Protein AF-A0A8H7GBX7-F1 (afdb_monomer_lite)

Structure (mmCIF, N/CA/C/O backbone):
data_AF-A0A8H7GBX7-F1
#
_entry.id   AF-A0A8H7GBX7-F1
#
loop_
_atom_site.group_PDB
_atom_site.id
_atom_site.type_symbol
_atom_site.label_atom_id
_atom_site.label_alt_id
_atom_site.label_comp_id
_atom_site.label_asym_id
_atom_site.label_entity_id
_atom_site.label_seq_id
_atom_site.pdbx_PDB_ins_code
_atom_site.Cartn_x
_atom_site.Cartn_y
_atom_site.Cartn_z
_atom_site.occupancy
_atom_site.B_iso_or_equiv
_atom_site.auth_seq_id
_atom_site.auth_comp_id
_atom_site.auth_asym_id
_atom_site.auth_atom_id
_atom_site.pdbx_PDB_model_num
ATOM 1 N N . MET A 1 1 ? -16.001 10.246 27.711 1.00 50.12 1 MET A N 1
ATOM 2 C CA . MET A 1 1 ? -15.281 9.278 26.861 1.00 50.12 1 MET A CA 1
ATOM 3 C C . MET A 1 1 ? -14.283 10.060 26.032 1.00 50.12 1 MET A C 1
ATOM 5 O O . MET A 1 1 ? -14.670 11.102 25.517 1.00 50.12 1 MET A O 1
ATOM 9 N N . ALA A 1 2 ? -13.021 9.630 25.990 1.00 62.44 2 ALA A N 1
ATOM 10 C CA . ALA A 1 2 ? -12.032 10.214 25.085 1.00 62.44 2 ALA A CA 1
ATOM 11 C C . ALA A 1 2 ? -12.416 9.890 23.631 1.00 62.44 2 ALA A C 1
ATOM 13 O O . ALA A 1 2 ? -13.104 8.895 23.396 1.00 62.44 2 ALA A O 1
ATOM 14 N N . ALA A 1 3 ? -12.028 10.743 22.683 1.00 67.75 3 ALA A N 1
ATOM 15 C CA . ALA A 1 3 ? -12.177 10.423 21.267 1.00 67.75 3 ALA A CA 1
ATOM 16 C C . ALA A 1 3 ? -11.376 9.145 20.948 1.00 67.75 3 ALA A C 1
ATOM 18 O O . ALA A 1 3 ? -10.303 8.969 21.535 1.00 67.75 3 ALA A O 1
ATOM 19 N N . PRO A 1 4 ? -11.890 8.254 20.081 1.00 75.38 4 PRO A N 1
ATOM 20 C CA . PRO A 1 4 ? -11.167 7.050 19.696 1.00 75.38 4 PRO A CA 1
ATOM 21 C C . PRO A 1 4 ? -9.859 7.432 19.006 1.00 75.38 4 PRO A C 1
ATOM 23 O O . PRO A 1 4 ? -9.809 8.401 18.244 1.00 75.38 4 PRO A O 1
ATOM 26 N N . ASP A 1 5 ? -8.803 6.669 19.272 1.00 88.38 5 ASP A N 1
ATOM 27 C CA . ASP A 1 5 ? -7.564 6.818 18.527 1.00 88.38 5 ASP A CA 1
ATOM 28 C C . ASP A 1 5 ? -7.732 6.183 17.142 1.00 88.38 5 ASP A C 1
ATOM 30 O O . ASP A 1 5 ? -7.624 4.967 16.982 1.00 88.38 5 ASP A O 1
ATOM 34 N N . VAL A 1 6 ? -7.999 7.026 16.142 1.00 91.75 6 VAL A N 1
ATOM 35 C CA . VAL A 1 6 ? -8.331 6.584 14.786 1.00 91.75 6 VAL A CA 1
ATOM 36 C C . VAL A 1 6 ? -7.270 5.653 14.215 1.00 91.75 6 VAL A C 1
ATOM 38 O O . VAL A 1 6 ? -7.631 4.599 13.718 1.00 91.75 6 VAL A O 1
ATOM 41 N N . ILE A 1 7 ? -5.980 5.993 14.297 1.00 93.75 7 ILE A N 1
ATOM 42 C CA . ILE A 1 7 ? -4.918 5.190 13.666 1.00 93.75 7 ILE A CA 1
ATOM 43 C C . ILE A 1 7 ? -4.790 3.810 14.314 1.00 93.75 7 ILE A C 1
ATOM 45 O O . ILE A 1 7 ? -4.653 2.821 13.599 1.00 93.75 7 ILE A O 1
ATOM 49 N N . SER A 1 8 ? -4.936 3.727 15.637 1.00 92.94 8 SER A N 1
ATOM 50 C CA . SER A 1 8 ? -4.912 2.452 16.363 1.00 92.94 8 SER A CA 1
ATOM 51 C C . SER A 1 8 ? -6.035 1.501 15.915 1.00 92.94 8 SER A C 1
ATOM 53 O O . SER A 1 8 ? -5.820 0.289 15.834 1.00 92.94 8 SER A O 1
ATOM 55 N N . CYS A 1 9 ? -7.196 2.043 15.518 1.00 94.25 9 CYS A N 1
ATOM 56 C CA . CYS A 1 9 ? -8.313 1.263 14.963 1.00 94.25 9 CYS A CA 1
ATOM 57 C C . CYS A 1 9 ? -7.995 0.639 13.587 1.00 94.25 9 CYS A C 1
ATOM 59 O O . CYS A 1 9 ? -8.718 -0.244 13.139 1.00 94.25 9 CYS A O 1
ATOM 61 N N . PHE A 1 10 ? -6.941 1.097 12.897 1.00 94.62 10 PHE A N 1
ATOM 62 C CA . PHE A 1 10 ? -6.511 0.590 11.586 1.00 94.62 10 PHE A CA 1
ATOM 63 C C . PHE A 1 10 ? -5.282 -0.327 11.656 1.00 94.62 10 PHE A C 1
ATOM 65 O O . PHE A 1 10 ? -4.689 -0.632 10.624 1.00 94.62 10 PHE A O 1
ATOM 72 N N . SER A 1 11 ? -4.921 -0.821 12.842 1.00 93.94 11 SER A N 1
ATOM 73 C CA . SER A 1 11 ? -3.803 -1.760 13.034 1.00 93.94 11 SER A CA 1
ATOM 74 C C . SER A 1 11 ? -3.903 -3.039 12.190 1.00 93.94 11 SER A C 1
ATOM 76 O O . SER A 1 11 ? -2.876 -3.592 11.813 1.00 93.94 11 SER A O 1
ATOM 78 N N . ALA A 1 12 ? -5.110 -3.463 11.794 1.00 94.94 12 ALA A N 1
ATOM 79 C CA . ALA A 1 12 ? -5.320 -4.577 10.860 1.00 94.94 12 ALA A CA 1
ATOM 80 C C . ALA A 1 12 ? -4.695 -4.355 9.466 1.00 94.94 12 ALA A C 1
ATOM 82 O O . ALA A 1 12 ? -4.536 -5.305 8.703 1.00 94.94 12 ALA A O 1
ATOM 83 N N . LEU A 1 13 ? -4.353 -3.110 9.117 1.00 95.88 13 LEU A N 1
ATOM 84 C CA . LEU A 1 13 ? -3.667 -2.767 7.871 1.00 95.88 13 LEU A CA 1
ATOM 85 C C . LEU A 1 13 ? -2.146 -2.830 7.986 1.00 95.88 13 LEU A C 1
ATOM 87 O O . LEU A 1 13 ? -1.463 -2.630 6.979 1.00 95.88 13 LEU A O 1
ATOM 91 N N . ASP A 1 14 ? -1.607 -3.058 9.179 1.00 94.25 14 ASP A N 1
ATOM 92 C CA . ASP A 1 14 ? -0.169 -3.130 9.370 1.00 94.25 14 ASP A CA 1
ATOM 93 C C . ASP A 1 14 ? 0.406 -4.452 8.848 1.00 94.25 14 ASP A C 1
ATOM 95 O O . ASP A 1 14 ? -0.250 -5.492 8.856 1.00 94.25 14 ASP A O 1
ATOM 99 N N . GLU A 1 15 ? 1.633 -4.381 8.338 1.00 90.62 15 GLU A N 1
ATOM 100 C CA . GLU A 1 15 ? 2.409 -5.520 7.827 1.00 90.62 15 GLU A CA 1
ATOM 101 C C . GLU A 1 15 ? 1.725 -6.394 6.747 1.00 90.62 15 GLU A C 1
ATOM 103 O O . GLU A 1 15 ? 2.168 -7.515 6.480 1.00 90.62 15 GLU A O 1
ATOM 108 N N . LEU A 1 16 ? 0.686 -5.901 6.054 1.00 94.00 16 LEU A N 1
ATOM 109 C CA . LEU A 1 16 ? 0.063 -6.657 4.959 1.00 94.00 16 LEU A CA 1
ATOM 110 C C . LEU A 1 16 ? 0.927 -6.627 3.695 1.00 94.00 16 LEU A C 1
ATOM 112 O O . LEU A 1 16 ? 1.411 -5.578 3.260 1.00 94.00 16 LEU A O 1
ATOM 116 N N . ILE A 1 17 ? 1.054 -7.787 3.052 1.00 93.88 17 ILE A N 1
ATOM 117 C CA . ILE A 1 17 ? 1.786 -7.962 1.797 1.00 93.88 17 ILE A CA 1
ATOM 118 C C . ILE A 1 17 ? 0.882 -8.669 0.793 1.00 93.88 17 ILE A C 1
ATOM 120 O O . ILE A 1 17 ? 0.297 -9.702 1.108 1.00 93.88 17 ILE A O 1
ATOM 124 N N . GLN A 1 18 ? 0.809 -8.148 -0.432 1.00 94.88 18 GLN A N 1
ATOM 125 C CA . GLN A 1 18 ? 0.028 -8.753 -1.512 1.00 94.88 18 GLN A CA 1
ATOM 126 C C . GLN A 1 18 ? 0.738 -8.612 -2.860 1.00 94.88 18 GLN A C 1
ATOM 128 O O . GLN A 1 18 ? 1.389 -7.604 -3.135 1.00 94.88 18 GLN A O 1
ATOM 133 N N . ILE A 1 19 ? 0.575 -9.607 -3.734 1.00 95.19 19 ILE A N 1
ATOM 134 C CA . ILE A 1 19 ? 0.971 -9.507 -5.143 1.00 95.19 19 ILE A CA 1
ATOM 135 C C . ILE A 1 19 ? -0.261 -9.142 -5.975 1.00 95.19 19 ILE A C 1
ATOM 137 O O . ILE A 1 19 ? -1.286 -9.820 -5.903 1.00 95.19 19 ILE A O 1
ATOM 141 N N . ILE A 1 20 ? -0.147 -8.085 -6.774 1.00 94.94 20 ILE A N 1
ATOM 142 C CA . ILE A 1 20 ? -1.176 -7.614 -7.703 1.00 94.94 20 ILE A CA 1
ATOM 143 C C . ILE A 1 20 ? -0.712 -7.917 -9.129 1.00 94.94 20 ILE A C 1
ATOM 145 O O . ILE A 1 20 ? 0.423 -7.607 -9.503 1.00 94.94 20 ILE A O 1
ATOM 149 N N . TYR A 1 21 ? -1.591 -8.525 -9.921 1.00 92.44 21 TYR A N 1
ATOM 150 C CA . TYR A 1 21 ? -1.339 -8.854 -11.321 1.00 92.44 21 TYR A CA 1
ATOM 151 C C . TYR A 1 21 ? -2.146 -7.923 -12.222 1.00 92.44 21 TYR A C 1
ATOM 153 O O . TYR A 1 21 ? -3.370 -7.926 -12.159 1.00 92.44 21 TYR A O 1
ATOM 161 N N . GLU A 1 22 ? -1.466 -7.186 -13.097 1.00 88.81 22 GLU A N 1
ATOM 162 C CA . GLU A 1 22 ? -2.097 -6.348 -14.123 1.00 88.81 22 GLU A CA 1
ATOM 163 C C . GLU A 1 22 ? -1.566 -6.766 -15.496 1.00 88.81 22 GLU A C 1
ATOM 165 O O . GLU A 1 22 ? -0.500 -6.342 -15.954 1.00 88.81 22 GLU A O 1
ATOM 170 N N . GLY A 1 23 ? -2.287 -7.683 -16.142 1.00 86.88 23 GLY A N 1
ATOM 171 C CA . GLY A 1 23 ? -1.826 -8.324 -17.371 1.00 86.88 23 GLY A CA 1
ATOM 172 C C . GLY A 1 23 ? -0.540 -9.124 -17.143 1.00 86.88 23 GLY A C 1
ATOM 173 O O . GLY A 1 23 ? -0.551 -10.153 -16.470 1.00 86.88 23 GLY A O 1
ATOM 174 N N . VAL A 1 24 ? 0.566 -8.670 -17.739 1.00 88.06 24 VAL A N 1
ATOM 175 C CA . VAL A 1 24 ? 1.896 -9.289 -17.575 1.00 88.06 24 VAL A CA 1
ATOM 176 C C . VAL A 1 24 ? 2.700 -8.675 -16.431 1.00 88.06 24 VAL A C 1
ATOM 178 O O . VAL A 1 24 ? 3.692 -9.265 -15.996 1.00 88.06 24 VAL A O 1
ATOM 181 N N . GLU A 1 25 ? 2.270 -7.513 -15.939 1.00 92.00 25 GLU A N 1
ATOM 182 C CA . GLU A 1 25 ? 2.961 -6.778 -14.892 1.00 92.00 25 GLU A CA 1
ATOM 183 C C . GLU A 1 25 ? 2.610 -7.337 -13.517 1.00 92.00 25 GLU A C 1
ATOM 185 O O . GLU A 1 25 ? 1.486 -7.776 -13.249 1.00 92.00 25 GLU A O 1
ATOM 190 N N . ARG A 1 26 ? 3.607 -7.327 -12.632 1.00 95.12 26 ARG A N 1
ATOM 191 C CA . ARG A 1 26 ? 3.483 -7.817 -11.258 1.00 95.12 26 ARG A CA 1
ATOM 192 C C . ARG A 1 26 ? 3.899 -6.719 -10.305 1.00 95.12 26 ARG A C 1
ATOM 194 O O . ARG A 1 26 ? 5.050 -6.278 -10.328 1.00 95.12 26 ARG A O 1
ATOM 201 N N . PHE A 1 27 ? 2.978 -6.333 -9.442 1.00 95.94 27 PHE A N 1
ATOM 202 C CA . PHE A 1 27 ? 3.212 -5.349 -8.404 1.00 95.94 27 PHE A CA 1
ATOM 203 C C . PHE A 1 27 ? 3.221 -6.030 -7.040 1.00 95.94 27 PHE A C 1
ATOM 205 O O . PHE A 1 27 ? 2.433 -6.938 -6.786 1.00 95.94 27 PHE A O 1
ATOM 212 N N . VAL A 1 28 ? 4.114 -5.596 -6.159 1.00 96.12 28 VAL A N 1
ATOM 213 C CA . VAL A 1 28 ? 4.136 -6.007 -4.753 1.00 96.12 28 VAL A CA 1
ATOM 214 C C . VAL A 1 28 ? 3.623 -4.841 -3.929 1.00 96.12 28 VAL A C 1
ATOM 216 O O . VAL A 1 28 ? 4.253 -3.786 -3.910 1.00 96.12 28 VAL A O 1
ATOM 219 N N . LEU A 1 29 ? 2.484 -5.025 -3.274 1.00 96.69 29 LEU A N 1
ATOM 220 C CA . LEU A 1 29 ? 1.917 -4.090 -2.317 1.00 96.69 29 LEU A CA 1
ATOM 221 C C . LEU A 1 29 ? 2.436 -4.424 -0.920 1.00 96.69 29 LEU A C 1
ATOM 223 O O . LEU A 1 29 ? 2.357 -5.573 -0.492 1.00 96.69 29 LEU A O 1
ATOM 227 N N . LEU A 1 30 ? 2.932 -3.405 -0.224 1.00 96.44 30 LEU A N 1
ATOM 228 C CA . LEU A 1 30 ? 3.282 -3.421 1.190 1.00 96.44 30 LEU A CA 1
ATOM 229 C C . LEU A 1 30 ? 2.437 -2.369 1.903 1.00 96.44 30 LEU A C 1
ATOM 231 O O . LEU A 1 30 ? 2.475 -1.190 1.546 1.00 96.44 30 LEU A O 1
ATOM 235 N N . SER A 1 31 ? 1.695 -2.797 2.908 1.00 96.50 31 SER A N 1
ATOM 236 C CA . SER A 1 31 ? 0.860 -1.959 3.757 1.00 96.50 31 SER A CA 1
ATOM 237 C C . SER A 1 31 ? 1.506 -1.827 5.130 1.00 96.50 31 SER A C 1
ATOM 239 O O . SER A 1 31 ? 2.047 -2.804 5.644 1.00 96.50 31 SER A O 1
ATOM 241 N N . ALA A 1 32 ? 1.471 -0.631 5.708 1.00 95.44 32 ALA A N 1
ATOM 242 C CA . ALA A 1 32 ? 1.974 -0.391 7.053 1.00 95.44 32 ALA A CA 1
ATOM 243 C C . ALA A 1 32 ? 1.238 0.764 7.736 1.00 95.44 32 ALA A C 1
ATOM 245 O O . ALA A 1 32 ? 0.769 1.698 7.072 1.00 95.44 32 ALA A O 1
ATOM 246 N N . ILE A 1 33 ? 1.203 0.739 9.063 1.00 95.31 33 ILE A N 1
ATOM 247 C CA . ILE A 1 33 ? 0.841 1.891 9.883 1.00 95.31 33 ILE A CA 1
ATOM 248 C C . ILE A 1 33 ? 2.118 2.649 10.257 1.00 95.31 33 ILE A C 1
ATOM 250 O O . ILE A 1 33 ? 3.060 2.105 10.823 1.00 95.31 33 ILE A O 1
ATOM 254 N N . ASP A 1 34 ? 2.168 3.931 9.902 1.00 92.75 34 ASP A N 1
ATOM 255 C CA . ASP A 1 34 ? 3.237 4.837 10.310 1.00 92.75 34 ASP A CA 1
ATOM 256 C C . ASP A 1 34 ? 2.760 5.632 11.529 1.00 92.75 34 ASP A C 1
ATOM 258 O O . ASP A 1 34 ? 2.084 6.658 11.396 1.00 92.75 34 ASP A O 1
ATOM 262 N N . ASP A 1 35 ? 3.107 5.145 12.722 1.00 87.06 35 ASP A N 1
ATOM 263 C CA . ASP A 1 35 ? 2.736 5.772 13.997 1.00 87.06 35 ASP A CA 1
ATOM 264 C C . ASP A 1 35 ? 3.255 7.209 14.116 1.00 87.06 35 ASP A C 1
ATOM 266 O O . ASP A 1 35 ? 2.568 8.086 14.647 1.00 87.06 35 ASP A O 1
ATOM 270 N N . ALA A 1 36 ? 4.456 7.477 13.592 1.00 89.56 36 ALA A N 1
ATOM 271 C CA . ALA A 1 36 ? 5.076 8.796 13.659 1.00 89.56 36 ALA A CA 1
ATOM 272 C C . ALA A 1 36 ? 4.365 9.795 12.738 1.00 89.56 36 ALA A C 1
ATOM 274 O O . ALA A 1 36 ? 4.145 10.947 13.118 1.00 89.56 36 ALA A O 1
ATOM 275 N N . ALA A 1 37 ? 3.989 9.356 11.534 1.00 88.69 37 ALA A N 1
ATOM 276 C CA . ALA A 1 37 ? 3.233 10.165 10.585 1.00 88.69 37 ALA A CA 1
ATOM 277 C C . ALA A 1 37 ? 1.716 10.150 10.837 1.00 88.69 37 ALA A C 1
ATOM 279 O O . ALA A 1 37 ? 1.000 10.894 10.162 1.00 88.69 37 ALA A O 1
ATOM 280 N N . ARG A 1 38 ? 1.226 9.330 11.782 1.00 93.12 38 ARG A N 1
ATOM 281 C CA . ARG A 1 38 ? -0.205 9.132 12.073 1.00 93.12 38 ARG A CA 1
ATOM 282 C C . ARG A 1 38 ? -0.995 8.820 10.800 1.00 93.12 38 ARG A C 1
ATOM 284 O O . ARG A 1 38 ? -1.997 9.472 10.491 1.00 93.12 38 ARG A O 1
ATOM 291 N N . ALA A 1 39 ? -0.499 7.858 10.028 1.00 95.94 39 ALA A N 1
ATOM 292 C CA . ALA A 1 39 ? -1.045 7.547 8.716 1.00 95.94 39 ALA A CA 1
ATOM 293 C C . ALA A 1 39 ? -0.963 6.057 8.393 1.00 95.94 39 ALA A C 1
ATOM 295 O O . ALA A 1 39 ? 0.005 5.382 8.733 1.00 95.94 39 ALA A O 1
ATOM 296 N N . TRP A 1 40 ? -1.945 5.581 7.638 1.00 97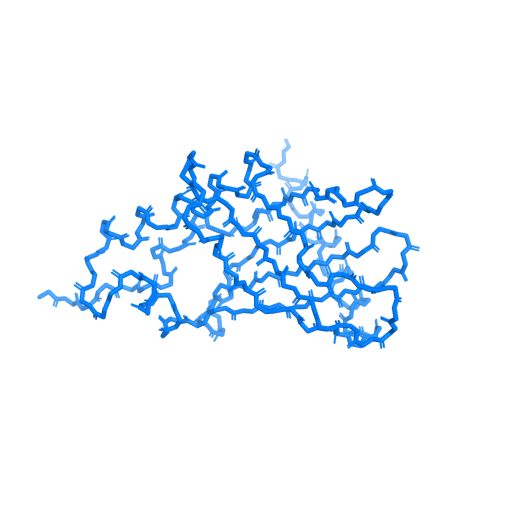.19 40 TRP A N 1
ATOM 297 C CA . TRP A 1 40 ? -1.810 4.339 6.892 1.00 97.19 40 TRP A CA 1
ATOM 298 C C . TRP A 1 40 ? -1.019 4.616 5.613 1.00 97.19 40 TRP A C 1
ATOM 300 O O . TRP A 1 40 ? -1.353 5.531 4.856 1.00 97.19 40 TRP A O 1
ATOM 310 N N . VAL A 1 41 ? 0.046 3.856 5.378 1.00 97.19 41 VAL A N 1
ATOM 311 C CA . VAL A 1 41 ? 0.967 4.041 4.256 1.00 97.19 41 VAL A CA 1
ATOM 312 C C . VAL A 1 41 ? 1.015 2.768 3.428 1.00 97.19 41 VAL A C 1
ATOM 314 O O . VAL A 1 41 ? 1.203 1.672 3.946 1.00 97.19 41 VAL A O 1
ATOM 317 N N . VAL A 1 42 ? 0.923 2.932 2.112 1.00 97.25 42 VAL A N 1
ATOM 318 C CA . VAL A 1 42 ? 1.107 1.847 1.154 1.00 97.25 42 VAL A CA 1
ATOM 319 C C . VAL A 1 42 ? 2.310 2.144 0.276 1.00 97.25 42 VAL A C 1
ATOM 321 O O . VAL A 1 42 ? 2.440 3.238 -0.280 1.00 97.25 42 VAL A O 1
ATOM 324 N N . HIS A 1 43 ? 3.172 1.148 0.126 1.00 96.88 43 HIS A N 1
ATOM 325 C CA . HIS A 1 43 ? 4.211 1.118 -0.888 1.00 96.88 43 HIS A CA 1
ATOM 326 C C . HIS A 1 43 ? 3.868 0.059 -1.928 1.00 96.88 43 HIS A C 1
ATOM 328 O O . HIS A 1 43 ? 3.461 -1.047 -1.590 1.00 96.88 43 HIS A O 1
ATOM 334 N N . VAL A 1 44 ? 4.045 0.391 -3.199 1.00 96.56 44 VAL A N 1
ATOM 335 C CA . VAL A 1 44 ? 3.858 -0.547 -4.304 1.00 96.56 44 VAL A CA 1
ATO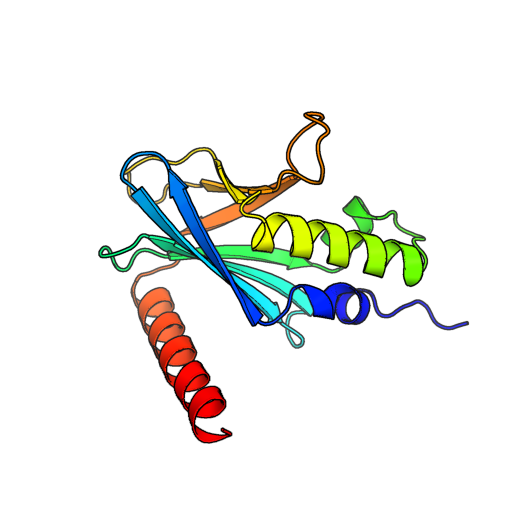M 336 C C . VAL A 1 44 ? 5.151 -0.605 -5.094 1.00 96.56 44 VAL A C 1
ATOM 338 O O . VAL A 1 44 ? 5.664 0.435 -5.494 1.00 96.56 44 VAL A O 1
ATOM 341 N N . ALA A 1 45 ? 5.687 -1.796 -5.324 1.00 95.62 45 ALA A N 1
ATOM 342 C CA . ALA A 1 45 ? 6.892 -2.009 -6.116 1.00 95.62 45 ALA A CA 1
ATOM 343 C C . ALA A 1 45 ? 6.549 -2.722 -7.422 1.00 95.62 45 ALA A C 1
ATOM 345 O O . ALA A 1 45 ? 5.836 -3.724 -7.401 1.00 95.62 45 ALA A O 1
ATOM 346 N N . LEU A 1 46 ? 7.096 -2.264 -8.548 1.00 94.75 46 LEU A N 1
ATOM 347 C CA . LEU A 1 46 ? 6.996 -2.992 -9.812 1.00 94.75 46 LEU A CA 1
ATOM 348 C C . LEU A 1 46 ? 8.130 -4.017 -9.907 1.00 94.75 46 LEU A C 1
ATOM 350 O O . LEU A 1 46 ? 9.318 -3.668 -9.893 1.00 94.75 46 LEU A O 1
ATOM 354 N N . HIS A 1 47 ? 7.760 -5.290 -10.024 1.00 92.69 47 HIS A N 1
ATOM 355 C CA . HIS A 1 47 ? 8.690 -6.412 -10.006 1.00 92.69 47 HIS A CA 1
ATOM 356 C C . HIS A 1 47 ? 9.792 -6.276 -11.070 1.00 92.69 47 HIS A C 1
ATOM 358 O O . HIS A 1 47 ? 9.525 -6.069 -12.250 1.00 92.69 47 HIS A O 1
ATOM 364 N N . GLY A 1 48 ? 11.052 -6.435 -10.652 1.00 87.62 48 GLY A N 1
ATOM 365 C CA . GLY A 1 48 ? 12.215 -6.467 -11.548 1.00 87.62 48 GLY A CA 1
ATOM 366 C C . GLY A 1 48 ? 12.703 -5.111 -12.069 1.00 87.62 48 GLY A C 1
ATOM 367 O O . GLY A 1 48 ? 13.711 -5.077 -12.767 1.00 87.62 48 GLY A O 1
ATOM 368 N N . THR A 1 49 ? 12.044 -3.999 -11.724 1.00 89.88 49 THR A N 1
ATOM 369 C CA . THR A 1 49 ? 12.404 -2.664 -12.251 1.00 89.88 49 THR A CA 1
ATOM 370 C C . THR A 1 49 ? 13.090 -1.753 -11.238 1.00 89.88 49 THR A C 1
ATOM 372 O O . THR A 1 49 ? 13.751 -0.793 -11.622 1.00 89.88 49 THR A O 1
ATOM 375 N N . GLY A 1 50 ? 12.912 -2.018 -9.940 1.00 90.56 50 GLY A N 1
ATOM 376 C CA . GLY A 1 50 ? 13.350 -1.110 -8.878 1.00 90.56 50 GLY A CA 1
ATOM 377 C C . GLY A 1 50 ? 12.503 0.162 -8.754 1.00 90.56 50 GLY A C 1
ATOM 378 O O . GLY A 1 50 ? 12.862 1.038 -7.970 1.00 90.56 50 GLY A O 1
ATOM 379 N N . ARG A 1 51 ? 11.385 0.272 -9.489 1.00 92.50 51 ARG A N 1
ATOM 380 C CA . ARG A 1 51 ? 10.427 1.381 -9.375 1.00 92.50 51 ARG A CA 1
ATOM 381 C C . ARG A 1 51 ? 9.449 1.128 -8.240 1.00 92.50 51 ARG A C 1
ATOM 383 O O . ARG A 1 51 ? 8.954 0.011 -8.071 1.00 92.50 51 ARG A O 1
ATOM 390 N N . TRP A 1 52 ? 9.185 2.182 -7.480 1.00 95.31 52 TRP A N 1
ATOM 391 C CA . TRP A 1 52 ? 8.319 2.151 -6.313 1.00 95.31 52 TRP A CA 1
ATOM 392 C C . TRP A 1 52 ? 7.396 3.357 -6.315 1.00 95.31 52 TRP A C 1
ATOM 394 O O . TRP A 1 52 ? 7.787 4.456 -6.707 1.00 95.31 52 TRP A O 1
ATOM 404 N N . TRP A 1 53 ? 6.198 3.159 -5.790 1.00 96.38 53 TRP A N 1
ATOM 405 C CA . TRP A 1 53 ? 5.251 4.215 -5.502 1.00 96.38 53 TRP A CA 1
ATOM 406 C C . TRP A 1 53 ? 4.879 4.189 -4.033 1.00 96.38 53 TRP A C 1
ATOM 408 O O . TRP A 1 53 ? 4.857 3.132 -3.403 1.00 96.38 53 TRP A O 1
ATOM 418 N N . ARG A 1 54 ? 4.561 5.365 -3.501 1.00 96.19 54 ARG A N 1
ATOM 419 C CA . ARG A 1 54 ? 4.072 5.543 -2.140 1.00 96.19 54 ARG A CA 1
ATOM 420 C C . ARG A 1 54 ? 2.762 6.311 -2.169 1.00 96.19 54 ARG A C 1
ATOM 422 O O . ARG A 1 54 ? 2.648 7.324 -2.858 1.00 96.19 54 ARG A O 1
ATOM 429 N N . GLY A 1 55 ? 1.806 5.863 -1.376 1.00 96.69 55 GLY A N 1
ATOM 430 C CA . GLY A 1 55 ? 0.616 6.630 -1.038 1.00 96.69 55 GLY A CA 1
ATOM 431 C C . GLY A 1 55 ? 0.319 6.497 0.443 1.00 96.69 55 GLY A C 1
ATOM 432 O O . GLY A 1 55 ? 0.846 5.614 1.119 1.00 96.69 55 GLY A O 1
ATOM 433 N N . ALA A 1 56 ? -0.472 7.422 0.964 1.00 96.88 56 ALA A N 1
ATOM 434 C CA . ALA A 1 56 ? -0.804 7.440 2.374 1.00 96.88 56 ALA A CA 1
ATOM 435 C C . ALA A 1 56 ? -2.158 8.097 2.597 1.00 96.88 56 ALA A C 1
ATOM 437 O O . ALA A 1 56 ? -2.528 9.026 1.875 1.00 96.88 56 ALA A O 1
ATOM 438 N N . TRP A 1 57 ? -2.841 7.639 3.635 1.00 96.88 57 TRP A N 1
ATOM 439 C CA . TRP A 1 57 ? -4.021 8.272 4.191 1.00 96.88 57 TRP A CA 1
ATOM 440 C C . TRP A 1 57 ? -3.771 8.647 5.637 1.00 96.88 57 TRP A C 1
ATOM 442 O O . TRP A 1 57 ? -3.441 7.814 6.478 1.00 96.88 57 TRP A O 1
ATOM 452 N N . SER A 1 58 ? -3.935 9.935 5.900 1.00 95.62 58 SER A N 1
ATOM 453 C CA . SER A 1 58 ? -3.937 10.490 7.242 1.00 95.62 58 SER A CA 1
ATOM 454 C C . SER A 1 58 ? -5.210 10.102 7.991 1.00 95.62 58 SER A C 1
ATOM 456 O O . SER A 1 58 ? -6.217 9.719 7.395 1.00 95.62 58 SER A O 1
ATOM 458 N N . GLU A 1 59 ? -5.209 10.316 9.301 1.00 93.88 59 GLU A N 1
ATOM 459 C CA . GLU A 1 59 ? -6.415 10.249 10.132 1.00 93.88 59 GLU A CA 1
ATOM 460 C C . GLU A 1 59 ? -7.608 11.019 9.531 1.00 93.88 59 GLU A C 1
ATOM 462 O O . GLU A 1 59 ? -8.732 10.522 9.512 1.00 93.88 59 GLU A O 1
ATOM 467 N N . HIS A 1 60 ? -7.367 12.199 8.951 1.00 93.50 60 HIS A N 1
ATOM 468 C CA . HIS A 1 60 ? -8.415 12.977 8.292 1.00 93.50 60 HIS A CA 1
ATOM 469 C C . HIS A 1 60 ? -8.978 12.283 7.039 1.00 93.50 60 HIS A C 1
ATOM 471 O O . HIS A 1 60 ? -10.171 12.383 6.757 1.00 93.50 60 HIS A O 1
ATOM 477 N N . ASP A 1 61 ? -8.152 11.573 6.271 1.00 93.75 61 ASP A N 1
ATOM 478 C CA . ASP A 1 61 ? -8.605 10.789 5.115 1.00 93.75 61 ASP A CA 1
ATOM 479 C C . ASP A 1 61 ? -9.455 9.590 5.551 1.00 93.75 61 ASP A C 1
ATOM 481 O O . ASP A 1 61 ? -10.521 9.345 4.984 1.00 93.75 61 ASP A O 1
ATOM 485 N N . LEU A 1 62 ? -9.028 8.899 6.609 1.00 92.25 62 LEU A N 1
ATOM 486 C CA . LEU A 1 62 ? -9.730 7.747 7.179 1.00 92.25 62 LEU A CA 1
ATOM 487 C C . LEU A 1 62 ? -11.081 8.150 7.787 1.00 92.25 62 LEU A C 1
ATOM 489 O O . LEU A 1 62 ? -12.096 7.495 7.550 1.00 92.25 62 LEU A O 1
ATOM 493 N N . LEU A 1 63 ? -11.139 9.287 8.485 1.00 92.75 63 LEU A N 1
ATOM 494 C CA . LEU A 1 63 ? -12.395 9.851 8.987 1.00 92.75 63 LEU A CA 1
ATOM 495 C C . LEU A 1 63 ? -13.317 10.335 7.864 1.00 92.75 63 LEU A C 1
ATOM 497 O O . LEU A 1 63 ? -14.535 10.282 8.011 1.00 92.75 63 LEU A O 1
ATOM 501 N N . ARG A 1 64 ? -12.781 10.779 6.720 1.00 91.19 64 ARG A N 1
ATOM 502 C CA . ARG A 1 64 ? -13.614 11.077 5.542 1.00 91.19 64 ARG A CA 1
ATOM 503 C C . ARG A 1 64 ? -14.263 9.823 4.957 1.00 91.19 64 ARG A C 1
ATOM 505 O O . ARG A 1 64 ? -15.341 9.938 4.378 1.00 91.19 64 ARG A O 1
ATOM 512 N N . LEU A 1 65 ? -13.634 8.659 5.117 1.00 87.00 65 LEU A N 1
ATOM 513 C CA . LEU A 1 65 ? -14.184 7.371 4.698 1.00 87.00 65 LEU A CA 1
ATOM 514 C C . LEU A 1 65 ? -15.244 6.849 5.680 1.00 87.00 65 LEU A C 1
ATOM 516 O O . LEU A 1 65 ? -16.339 6.477 5.264 1.00 87.00 65 LEU A O 1
ATOM 520 N N . ALA A 1 66 ? -14.930 6.841 6.978 1.00 88.19 66 ALA A N 1
ATOM 521 C CA . ALA A 1 66 ? -15.787 6.255 8.011 1.00 88.19 66 ALA A CA 1
ATOM 522 C C . ALA A 1 66 ? -16.873 7.208 8.548 1.00 88.19 66 ALA A C 1
ATOM 524 O O . ALA A 1 66 ? -17.885 6.760 9.088 1.00 88.19 66 ALA A O 1
ATOM 525 N N . GLY A 1 67 ? -16.673 8.516 8.385 1.00 88.75 67 GLY A N 1
ATOM 526 C CA . GLY A 1 67 ? -17.481 9.589 8.956 1.00 88.75 67 GLY A CA 1
ATOM 527 C C . GLY A 1 67 ? -16.768 10.293 10.126 1.00 88.75 67 GLY A C 1
ATOM 528 O O . GLY A 1 67 ? -16.098 9.641 10.926 1.00 88.75 67 GLY A O 1
ATOM 529 N N . PRO A 1 68 ? -16.943 11.621 10.296 1.00 86.75 68 PRO A N 1
ATOM 530 C CA . PRO A 1 68 ? -16.197 12.431 11.276 1.00 86.75 68 PRO A CA 1
ATOM 531 C C . PRO A 1 68 ? -16.497 12.097 12.747 1.00 86.75 68 PRO A C 1
ATOM 533 O O . PRO A 1 68 ? -15.809 12.574 13.647 1.00 86.75 68 PRO A O 1
ATOM 536 N N . HIS A 1 69 ? -17.541 11.308 13.002 1.00 87.56 69 HIS A N 1
ATOM 537 C CA . HIS A 1 69 ? -17.971 10.876 14.334 1.00 87.56 69 HIS A CA 1
ATOM 538 C C . HIS A 1 69 ? -18.128 9.353 14.409 1.00 87.56 69 HIS A C 1
ATOM 540 O O . HIS A 1 69 ? -18.943 8.851 15.183 1.00 87.56 69 HIS A O 1
ATOM 546 N N . ALA A 1 70 ? -17.399 8.621 13.561 1.00 89.69 70 ALA A N 1
ATOM 547 C CA . ALA A 1 70 ? -17.384 7.168 13.596 1.00 89.69 70 ALA A CA 1
ATOM 548 C C . ALA A 1 70 ? -16.941 6.669 14.981 1.00 89.69 70 ALA A C 1
ATOM 550 O O . ALA A 1 70 ? -16.009 7.204 15.584 1.00 89.69 70 ALA A O 1
ATOM 551 N N . SER A 1 71 ? -17.628 5.648 15.491 1.00 92.56 71 SER A N 1
ATOM 552 C CA . SER A 1 71 ? -17.176 4.923 16.676 1.00 92.56 71 SER A CA 1
ATOM 553 C C . SER A 1 71 ? -15.985 4.028 16.330 1.00 92.56 71 SER A C 1
ATOM 555 O O . SER A 1 71 ? -15.786 3.679 15.168 1.00 92.56 71 SER A O 1
ATOM 557 N N . GLU A 1 72 ? -15.237 3.604 17.347 1.00 93.19 72 GLU A N 1
ATOM 558 C CA . GLU A 1 72 ? -14.136 2.635 17.226 1.00 93.19 72 GLU A CA 1
ATOM 559 C C . GLU A 1 72 ? -14.554 1.386 16.435 1.00 93.19 72 GLU A C 1
ATOM 561 O O . GLU A 1 72 ? -13.947 1.082 15.418 1.00 93.19 72 GLU A O 1
ATOM 566 N N . GLN A 1 73 ? -15.701 0.783 16.768 1.00 93.19 73 GLN A N 1
ATOM 567 C CA . GLN A 1 73 ? -16.256 -0.366 16.034 1.00 93.19 73 GLN A CA 1
ATOM 568 C C . GLN A 1 73 ? -16.492 -0.098 14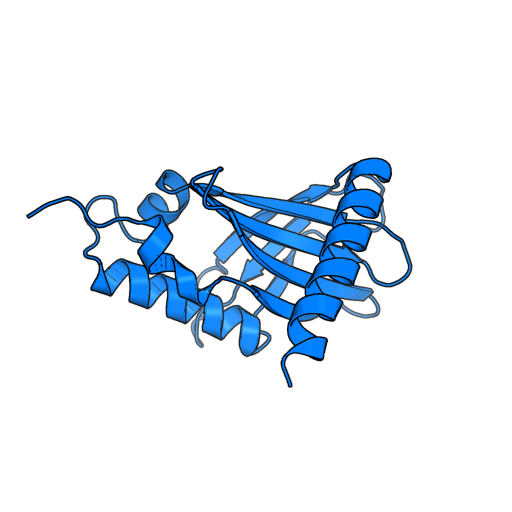.538 1.00 93.19 73 GLN A C 1
ATOM 570 O O . GLN A 1 73 ? -16.354 -0.994 13.709 1.00 93.19 73 GLN A O 1
ATOM 575 N N . VAL A 1 74 ? -16.896 1.125 14.174 1.00 93.12 74 VAL A N 1
ATOM 576 C CA . VAL A 1 74 ? -17.090 1.491 12.763 1.00 93.12 74 VAL A CA 1
ATOM 577 C C . VAL A 1 74 ? -15.739 1.650 12.068 1.00 93.12 74 VAL A C 1
ATOM 579 O O . VAL A 1 74 ? -15.612 1.235 10.919 1.00 93.12 74 VAL A O 1
ATOM 582 N N . LEU A 1 75 ? -14.746 2.230 12.746 1.00 94.38 75 LEU A N 1
ATOM 583 C CA . LEU A 1 75 ? -13.387 2.398 12.226 1.00 94.38 75 LEU A CA 1
ATOM 584 C C . LEU A 1 75 ? -12.700 1.043 12.019 1.00 94.38 75 LEU A C 1
ATOM 586 O O . LEU A 1 75 ? -12.228 0.778 10.916 1.00 94.38 75 LEU A O 1
ATOM 590 N N . GLU A 1 76 ? -12.738 0.165 13.020 1.00 95.06 76 GLU A N 1
ATOM 591 C CA . GLU A 1 76 ? -12.222 -1.208 12.942 1.00 95.06 76 GLU A CA 1
ATOM 592 C C . GLU A 1 76 ? -12.909 -1.991 11.818 1.00 95.06 76 GLU A C 1
ATOM 594 O O . GLU A 1 76 ? -12.249 -2.577 10.968 1.00 95.06 76 GLU A O 1
ATOM 599 N N . GLY A 1 77 ? -14.239 -1.898 11.701 1.00 93.88 77 GLY A N 1
ATOM 600 C CA . GLY A 1 77 ? -14.967 -2.551 10.610 1.00 93.88 77 GLY A CA 1
ATOM 601 C C . GLY A 1 77 ? -14.617 -2.022 9.210 1.00 93.88 77 GLY A C 1
ATOM 602 O O . GLY A 1 77 ? -14.834 -2.721 8.219 1.00 93.88 77 GLY A O 1
ATOM 603 N N . TRP A 1 78 ? -14.099 -0.794 9.086 1.00 93.69 78 TRP A N 1
ATOM 604 C CA . TRP A 1 78 ? -13.511 -0.300 7.836 1.00 93.69 78 TRP A CA 1
ATOM 605 C C . TRP A 1 78 ? -12.096 -0.831 7.625 1.00 93.69 78 TRP A C 1
ATOM 607 O O . TRP A 1 78 ? -11.773 -1.207 6.497 1.00 93.69 78 TRP A O 1
ATOM 617 N N . ALA A 1 79 ? -11.281 -0.883 8.679 1.00 94.94 79 ALA A N 1
ATOM 618 C CA . ALA A 1 79 ? -9.951 -1.477 8.635 1.00 94.94 79 ALA A CA 1
ATOM 619 C C . ALA A 1 79 ? -10.016 -2.937 8.171 1.00 94.94 79 ALA A C 1
ATOM 621 O O . ALA A 1 79 ? -9.343 -3.286 7.204 1.00 94.94 79 ALA A O 1
ATOM 622 N N . ASP A 1 80 ? -10.912 -3.736 8.753 1.00 95.19 80 ASP A N 1
ATOM 623 C CA . ASP A 1 80 ? -11.121 -5.141 8.396 1.00 95.19 80 ASP A CA 1
ATOM 624 C C . ASP A 1 80 ? -11.528 -5.301 6.929 1.00 95.19 80 ASP A C 1
ATOM 626 O O . ASP A 1 80 ? -10.958 -6.112 6.208 1.00 95.19 80 ASP A O 1
ATOM 630 N N . LYS A 1 81 ? -12.457 -4.476 6.427 1.00 93.38 81 LYS A N 1
ATOM 631 C CA . LYS A 1 81 ? -12.870 -4.528 5.011 1.00 93.38 81 LYS A CA 1
ATOM 632 C C . LYS A 1 81 ? -11.724 -4.221 4.054 1.00 93.38 81 LYS A C 1
ATOM 634 O O . LYS A 1 81 ? -11.644 -4.819 2.982 1.00 93.38 81 LYS A O 1
ATOM 639 N N . ILE A 1 82 ? -10.886 -3.246 4.400 1.00 94.75 82 ILE A N 1
ATOM 640 C CA . ILE A 1 82 ? -9.723 -2.867 3.592 1.00 94.75 82 ILE A CA 1
ATOM 641 C C . ILE A 1 82 ? -8.674 -3.986 3.648 1.00 94.75 82 ILE A C 1
ATOM 643 O O . ILE A 1 82 ? -8.153 -4.366 2.599 1.00 94.75 82 ILE A O 1
ATOM 647 N N . ALA A 1 83 ? -8.409 -4.540 4.834 1.00 95.44 83 ALA A N 1
ATOM 648 C CA . ALA A 1 83 ? -7.500 -5.665 5.028 1.00 95.44 83 ALA A CA 1
ATOM 649 C C . ALA A 1 83 ? -7.958 -6.888 4.221 1.00 95.44 83 ALA A C 1
ATOM 651 O O . ALA A 1 83 ? -7.188 -7.423 3.423 1.00 95.44 83 ALA A O 1
ATOM 652 N N . ASP A 1 84 ? -9.233 -7.262 4.340 1.00 94.12 84 ASP A N 1
ATOM 653 C CA . ASP A 1 84 ? -9.850 -8.352 3.587 1.00 94.12 84 ASP A CA 1
ATOM 654 C C . ASP A 1 84 ? -9.719 -8.132 2.080 1.00 94.12 84 ASP A C 1
ATOM 656 O O . ASP A 1 84 ? -9.330 -9.044 1.355 1.00 94.12 84 ASP A O 1
ATOM 660 N N . ALA A 1 85 ? -9.984 -6.918 1.589 1.00 92.75 85 ALA A N 1
ATOM 661 C CA . ALA A 1 85 ? -9.838 -6.609 0.171 1.00 92.75 85 ALA A CA 1
ATOM 662 C C . ALA A 1 85 ? -8.390 -6.760 -0.318 1.00 92.75 85 ALA A C 1
ATOM 664 O O . ALA A 1 85 ? -8.174 -7.217 -1.439 1.00 92.75 85 ALA A O 1
ATOM 665 N N . ILE A 1 86 ? -7.395 -6.415 0.500 1.00 94.44 86 ILE A N 1
ATOM 666 C CA . ILE A 1 86 ? -5.983 -6.637 0.165 1.00 94.44 86 ILE A CA 1
ATOM 667 C C . ILE A 1 86 ? -5.676 -8.140 0.138 1.00 94.44 86 ILE A C 1
ATOM 669 O O . ILE A 1 86 ? -5.193 -8.644 -0.876 1.00 94.44 86 ILE A O 1
ATOM 673 N N . VAL A 1 87 ? -6.000 -8.861 1.213 1.00 93.00 87 VAL A N 1
ATOM 674 C CA . VAL A 1 87 ? -5.640 -10.278 1.402 1.00 93.00 87 VAL A CA 1
ATOM 675 C C . VAL A 1 87 ? -6.366 -11.200 0.418 1.00 93.00 87 VAL A C 1
ATOM 677 O O . VAL A 1 87 ? -5.799 -12.182 -0.057 1.00 93.00 87 VAL A O 1
ATOM 680 N N . GLN A 1 88 ? -7.611 -10.885 0.061 1.00 91.31 88 GLN A N 1
ATOM 681 C CA . GLN A 1 88 ? -8.410 -11.678 -0.880 1.00 91.31 88 GLN A CA 1
ATOM 682 C C . GLN A 1 88 ? -8.093 -11.372 -2.354 1.00 91.31 88 GLN A C 1
ATOM 684 O O . GLN A 1 88 ? -8.744 -11.914 -3.246 1.00 91.31 88 GLN A O 1
ATOM 689 N N . GLY A 1 89 ? -7.109 -10.510 -2.636 1.00 87.88 89 GLY A N 1
ATOM 690 C CA . GLY A 1 89 ? -6.738 -10.142 -4.004 1.00 87.88 89 GLY A CA 1
ATOM 691 C C . GLY A 1 89 ? -7.716 -9.172 -4.677 1.00 87.88 89 GLY A C 1
ATOM 692 O O . GLY A 1 89 ? -7.726 -9.060 -5.898 1.00 87.88 89 GLY A O 1
ATOM 693 N N . GLY A 1 90 ? -8.522 -8.448 -3.897 1.00 89.31 90 GLY A N 1
ATOM 694 C CA . GLY A 1 90 ? -9.377 -7.349 -4.359 1.00 89.31 90 GLY A CA 1
ATOM 695 C C . GLY A 1 90 ? -8.623 -6.039 -4.626 1.00 89.31 90 GLY A C 1
ATOM 696 O O . GLY A 1 90 ? -9.261 -5.017 -4.902 1.00 89.31 90 GLY A O 1
ATOM 697 N N . ALA A 1 91 ? -7.290 -6.056 -4.527 1.00 92.38 91 ALA A N 1
ATOM 698 C CA . ALA A 1 91 ? -6.402 -4.945 -4.841 1.00 92.38 91 ALA A CA 1
ATOM 699 C C . ALA A 1 91 ? -5.960 -4.965 -6.315 1.00 92.38 91 ALA A C 1
ATOM 701 O O . ALA A 1 91 ? -5.489 -5.986 -6.810 1.00 92.38 91 ALA A O 1
ATOM 702 N N . GLY A 1 92 ? -6.065 -3.818 -6.989 1.00 93.38 92 GLY A N 1
ATOM 703 C CA . GLY A 1 92 ? -5.648 -3.597 -8.379 1.00 93.38 92 GLY A CA 1
ATOM 704 C C . GLY A 1 92 ? -4.886 -2.281 -8.551 1.00 93.38 92 GLY A C 1
ATOM 705 O O . GLY A 1 92 ? -4.961 -1.397 -7.689 1.00 93.38 92 GLY A O 1
ATOM 706 N N . ILE A 1 93 ? -4.165 -2.124 -9.663 1.00 94.31 93 ILE A N 1
ATOM 707 C CA . ILE A 1 93 ? -3.481 -0.868 -10.008 1.00 94.31 93 ILE A CA 1
ATOM 708 C C . ILE A 1 93 ? -4.239 -0.159 -11.130 1.00 94.31 93 ILE A C 1
ATOM 710 O O . ILE A 1 93 ? -4.266 -0.582 -12.280 1.00 94.31 93 ILE A O 1
ATOM 714 N N . GLY A 1 94 ? -4.830 0.981 -10.787 1.00 90.81 94 GLY A N 1
ATOM 715 C CA . GLY A 1 94 ? -5.484 1.879 -11.724 1.00 90.81 94 GLY A CA 1
ATOM 716 C C . GLY A 1 94 ? -4.519 2.857 -12.384 1.00 90.81 94 GLY A C 1
ATOM 717 O O . GLY A 1 94 ? -3.546 3.298 -11.771 1.00 90.81 94 GLY A O 1
ATOM 718 N N . ASP A 1 95 ? -4.862 3.252 -13.612 1.00 88.69 95 ASP A N 1
ATOM 719 C CA . ASP A 1 95 ? -4.164 4.284 -14.391 1.00 88.69 95 ASP A CA 1
ATOM 720 C C . ASP A 1 95 ? -2.676 3.964 -14.642 1.00 88.69 95 ASP A C 1
ATOM 722 O O . ASP A 1 95 ? -1.850 4.862 -14.813 1.00 88.69 95 ASP A O 1
ATOM 726 N N . TRP A 1 96 ? -2.324 2.672 -14.661 1.00 85.75 96 TRP A N 1
ATOM 727 C CA . TRP A 1 96 ? -0.969 2.220 -14.961 1.00 85.75 96 TRP A CA 1
ATOM 728 C C . TRP A 1 96 ? -0.561 2.591 -16.390 1.00 85.75 96 TRP A C 1
ATOM 730 O O . TRP A 1 96 ? -1.260 2.286 -17.359 1.00 85.75 96 TRP A O 1
ATOM 740 N N . ALA A 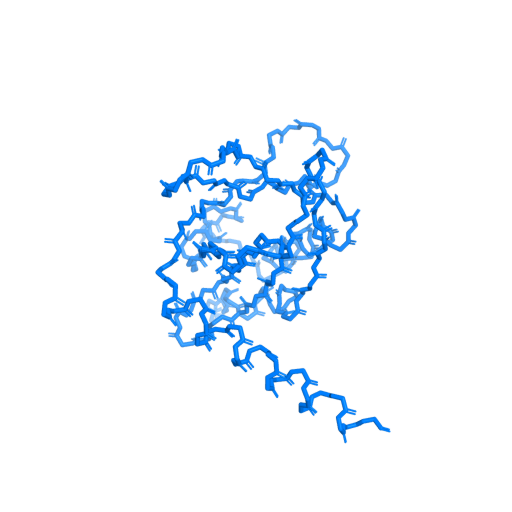1 97 ? 0.616 3.203 -16.509 1.00 82.25 97 ALA A N 1
ATOM 741 C CA . ALA A 1 97 ? 1.289 3.473 -17.768 1.00 82.25 97 ALA A CA 1
ATOM 742 C C . ALA A 1 97 ? 2.789 3.173 -17.610 1.00 82.25 97 ALA A C 1
ATOM 744 O O . ALA A 1 97 ? 3.347 3.418 -16.537 1.00 82.25 97 ALA A O 1
ATOM 745 N N . PRO A 1 98 ? 3.467 2.674 -18.660 1.00 79.44 98 PRO A N 1
ATOM 746 C CA . PRO A 1 98 ? 4.883 2.315 -18.581 1.00 79.44 98 PRO A CA 1
ATOM 747 C C . PRO A 1 98 ? 5.801 3.528 -18.361 1.00 79.44 98 PRO A C 1
ATOM 749 O O . PRO A 1 98 ? 6.935 3.360 -17.907 1.00 79.44 98 PRO A O 1
ATOM 752 N N . ASP A 1 99 ? 5.319 4.739 -18.643 1.00 82.00 99 ASP A N 1
ATOM 753 C CA . ASP A 1 99 ? 6.089 5.976 -18.566 1.00 82.00 99 ASP A CA 1
ATOM 754 C C . ASP A 1 99 ? 6.618 6.273 -17.151 1.00 82.00 99 ASP A C 1
ATOM 756 O O . ASP A 1 99 ? 5.987 5.993 -16.124 1.00 82.00 99 ASP A O 1
ATOM 760 N N . THR A 1 100 ? 7.810 6.865 -17.087 1.00 74.44 100 THR A N 1
ATOM 761 C CA . THR A 1 100 ? 8.414 7.328 -15.831 1.00 74.44 100 THR A CA 1
ATOM 762 C C . THR A 1 100 ? 7.636 8.521 -15.279 1.00 74.44 100 THR A C 1
ATOM 764 O O . THR A 1 100 ? 7.358 9.475 -16.003 1.00 74.44 100 THR A O 1
ATOM 767 N N . GLY A 1 101 ? 7.309 8.499 -13.987 1.00 73.50 101 GLY A N 1
ATOM 768 C CA . GLY A 1 101 ? 6.517 9.536 -13.326 1.00 73.50 101 GLY A CA 1
ATOM 769 C C . GLY A 1 101 ? 5.003 9.334 -13.430 1.00 73.50 101 GLY A C 1
ATOM 770 O O . GLY A 1 101 ? 4.247 10.251 -13.096 1.00 73.50 101 GLY A O 1
ATOM 771 N N . ALA A 1 102 ? 4.547 8.159 -13.879 1.00 76.38 102 ALA A N 1
ATOM 772 C CA . ALA A 1 102 ? 3.130 7.823 -13.923 1.00 76.38 102 ALA A CA 1
ATOM 773 C C . ALA A 1 102 ? 2.501 7.929 -12.524 1.00 76.38 102 ALA A C 1
ATOM 775 O O . ALA A 1 102 ? 2.969 7.324 -11.552 1.00 76.38 102 ALA A O 1
ATOM 776 N N . ARG A 1 103 ? 1.421 8.712 -12.430 1.00 82.19 103 ARG A N 1
ATOM 777 C CA . ARG A 1 103 ? 0.558 8.759 -11.247 1.00 82.19 103 ARG A CA 1
ATOM 778 C C . ARG A 1 103 ? -0.438 7.625 -11.357 1.00 82.19 103 ARG A C 1
ATOM 780 O O . ARG A 1 103 ? -1.305 7.660 -12.224 1.00 82.19 103 ARG A O 1
ATOM 787 N N . ILE A 1 104 ? -0.298 6.657 -10.470 1.00 91.94 104 ILE A N 1
ATOM 788 C CA . ILE A 1 104 ? -1.150 5.474 -10.438 1.00 91.94 104 ILE A CA 1
ATOM 789 C C . ILE A 1 104 ? -2.034 5.535 -9.198 1.00 91.94 104 ILE A C 1
ATOM 791 O O . ILE A 1 104 ? -1.782 6.310 -8.270 1.00 91.94 104 ILE A O 1
ATOM 795 N N . HIS A 1 105 ? -3.072 4.714 -9.163 1.00 94.12 105 HIS A N 1
ATOM 796 C CA . HIS A 1 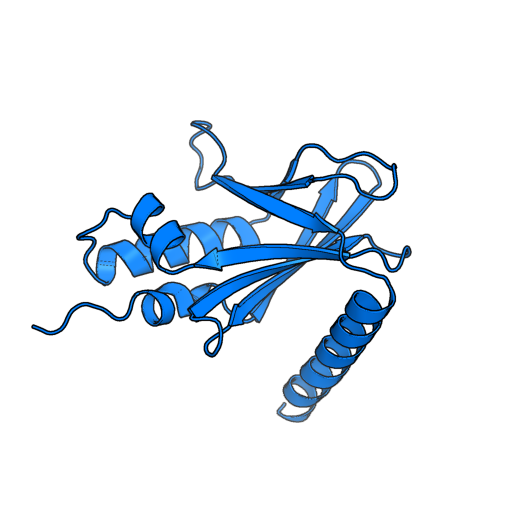105 ? -3.931 4.601 -7.991 1.00 94.12 105 HIS A CA 1
ATOM 797 C C . HIS A 1 105 ? -4.026 3.145 -7.567 1.00 94.12 105 HIS A C 1
ATOM 799 O O . HIS A 1 105 ? -4.267 2.273 -8.396 1.00 94.12 105 HIS A O 1
ATOM 805 N N . LEU A 1 106 ? -3.903 2.882 -6.272 1.00 94.31 106 LEU A N 1
ATOM 806 C CA . LEU A 1 106 ? -4.354 1.618 -5.713 1.00 94.31 106 LEU A CA 1
ATOM 807 C C . LEU A 1 106 ? -5.882 1.614 -5.731 1.00 94.31 106 LEU A C 1
ATOM 809 O O . LEU A 1 106 ? -6.507 2.546 -5.220 1.00 94.31 106 LEU A O 1
ATOM 813 N N . GLN A 1 107 ? -6.469 0.578 -6.314 1.00 94.25 107 GLN A N 1
ATOM 814 C CA . GLN A 1 107 ? -7.905 0.340 -6.315 1.00 94.25 107 GLN A CA 1
ATOM 815 C C . GLN A 1 107 ? -8.209 -0.842 -5.402 1.00 94.25 107 GLN A C 1
ATOM 817 O O . GLN A 1 107 ? -7.658 -1.919 -5.598 1.00 94.25 107 GLN A O 1
ATOM 822 N N . LEU A 1 108 ? -9.080 -0.648 -4.415 1.00 91.69 108 LEU A N 1
ATOM 823 C CA . LEU A 1 108 ? -9.538 -1.709 -3.522 1.00 91.69 108 LEU A CA 1
ATOM 824 C C . LEU A 1 108 ? -11.030 -1.944 -3.737 1.00 91.69 108 LEU A C 1
ATOM 826 O O . LEU A 1 108 ? -11.847 -1.026 -3.606 1.00 91.69 108 LEU A O 1
ATOM 830 N N . THR A 1 109 ? -11.380 -3.181 -4.063 1.00 89.69 109 THR A N 1
ATOM 831 C CA . THR A 1 109 ? -12.772 -3.611 -4.208 1.00 89.69 109 THR A CA 1
ATOM 832 C C . THR A 1 109 ? -13.241 -4.199 -2.885 1.00 89.69 109 THR A C 1
ATOM 834 O O . THR A 1 109 ? -12.804 -5.276 -2.489 1.00 89.69 109 THR A O 1
ATOM 837 N N . LEU A 1 110 ? -14.109 -3.475 -2.177 1.00 85.19 110 LEU A N 1
ATOM 838 C CA . LEU A 1 110 ? -14.618 -3.896 -0.873 1.00 85.19 110 LEU A CA 1
ATOM 839 C C . LEU A 1 110 ? -15.889 -4.745 -1.057 1.00 85.19 110 LEU A C 1
ATOM 841 O O . LEU A 1 110 ? -16.945 -4.226 -1.420 1.00 85.19 110 LEU A O 1
ATOM 845 N N . GLY A 1 111 ? -15.806 -6.051 -0.790 1.00 70.56 111 GLY A N 1
ATOM 846 C CA . GLY A 1 111 ? -16.935 -6.981 -0.922 1.00 70.56 111 GLY A CA 1
ATOM 847 C C . GLY A 1 111 ? -17.325 -7.302 -2.376 1.00 70.56 111 GLY A C 1
ATOM 848 O O . GLY A 1 111 ? -16.516 -7.207 -3.290 1.00 70.56 111 GLY A O 1
ATOM 849 N N . HIS A 1 112 ? -18.571 -7.740 -2.597 1.00 52.88 112 HIS A N 1
ATOM 850 C CA . HIS A 1 112 ? -19.095 -8.143 -3.921 1.00 52.88 112 HIS A CA 1
ATOM 851 C C . HIS A 1 112 ? -19.908 -7.044 -4.630 1.00 52.88 112 HIS A C 1
ATOM 853 O O . HIS A 1 112 ? -20.587 -7.315 -5.621 1.00 52.88 112 HIS A O 1
ATOM 859 N N . ALA A 1 113 ? -19.882 -5.811 -4.121 1.00 47.75 113 ALA A N 1
ATOM 860 C CA . ALA A 1 113 ? -20.624 -4.706 -4.713 1.00 47.75 113 ALA A CA 1
ATOM 861 C C . ALA A 1 113 ? -19.720 -3.915 -5.682 1.00 47.75 113 ALA A C 1
ATOM 863 O O . ALA A 1 113 ? -18.673 -3.425 -5.266 1.00 47.75 113 ALA A O 1
ATOM 864 N N . PRO A 1 114 ? -20.116 -3.737 -6.956 1.00 50.41 114 PRO A N 1
ATOM 865 C CA . PRO A 1 114 ? -19.354 -2.975 -7.952 1.00 50.41 114 PRO A CA 1
ATOM 866 C C . PRO A 1 114 ? -19.433 -1.447 -7.765 1.00 50.41 114 PRO A C 1
ATOM 868 O O . PRO A 1 114 ? -18.969 -0.696 -8.627 1.00 50.41 114 PRO A O 1
ATOM 871 N N . ASP A 1 115 ? -20.022 -0.960 -6.668 1.00 58.09 115 ASP A N 1
ATOM 872 C CA . ASP A 1 115 ? -20.189 0.470 -6.421 1.00 58.09 115 ASP A CA 1
ATOM 873 C C . ASP A 1 115 ? -18.866 1.102 -5.982 1.00 58.09 115 ASP A C 1
ATOM 875 O O . ASP A 1 115 ? -18.523 1.167 -4.808 1.00 58.09 115 ASP A O 1
ATOM 879 N N . LYS A 1 116 ? -18.143 1.585 -6.996 1.00 74.00 116 LYS A N 1
ATOM 880 C CA . LYS A 1 116 ? -16.969 2.462 -6.952 1.00 74.00 116 LYS A CA 1
ATOM 881 C C . LYS A 1 116 ? -15.812 1.934 -6.079 1.00 74.00 116 LYS A C 1
ATOM 883 O O . LYS A 1 116 ? -15.821 2.129 -4.865 1.00 74.00 116 LYS A O 1
ATOM 888 N N . PRO A 1 117 ? -14.746 1.380 -6.693 1.00 83.88 117 PRO A N 1
ATOM 889 C CA . PRO A 1 117 ? -13.590 0.923 -5.937 1.00 83.88 117 PRO A CA 1
ATOM 890 C C . PRO A 1 117 ? -12.982 2.080 -5.149 1.00 83.88 117 PRO A C 1
ATOM 892 O O . PRO A 1 117 ? -12.927 3.226 -5.618 1.00 83.88 117 PRO A O 1
ATOM 895 N N . LEU A 1 118 ? -12.514 1.759 -3.953 1.00 90.38 118 LEU A N 1
ATOM 896 C CA . LEU A 1 118 ? -11.816 2.687 -3.091 1.00 90.38 118 LEU A CA 1
ATOM 897 C C . LEU A 1 118 ? -10.462 3.016 -3.730 1.00 90.38 118 LEU A C 1
ATOM 899 O O . LEU A 1 118 ? -9.736 2.109 -4.128 1.00 90.38 118 LEU A O 1
ATOM 903 N N . ARG A 1 119 ? -10.135 4.306 -3.877 1.00 93.06 119 ARG A N 1
ATOM 904 C CA . ARG A 1 119 ? -8.932 4.746 -4.600 1.00 93.06 119 ARG A CA 1
ATOM 905 C C . ARG A 1 119 ? -7.968 5.483 -3.691 1.00 93.06 119 ARG A C 1
ATOM 907 O O . ARG A 1 119 ? -8.329 6.518 -3.136 1.00 93.06 119 ARG A O 1
ATOM 914 N N . LEU A 1 120 ? -6.731 5.007 -3.635 1.00 94.62 120 LEU A N 1
ATOM 915 C CA . LEU A 1 120 ? -5.626 5.663 -2.946 1.00 94.62 120 LEU A CA 1
ATOM 916 C C . LEU A 1 120 ? -4.573 6.082 -3.977 1.00 94.62 120 LEU A C 1
ATOM 918 O O . LEU A 1 120 ? -4.104 5.268 -4.767 1.00 94.62 120 LEU A O 1
ATOM 922 N N . ALA A 1 121 ? -4.236 7.372 -4.005 1.00 95.00 121 ALA A N 1
ATOM 923 C CA . ALA A 1 121 ? -3.268 7.913 -4.955 1.00 95.00 121 ALA A CA 1
ATOM 924 C C . ALA A 1 121 ? -1.839 7.516 -4.581 1.00 95.00 121 ALA A C 1
ATOM 926 O O . ALA A 1 121 ? -1.429 7.649 -3.428 1.00 95.00 121 ALA A O 1
ATOM 927 N N . LEU A 1 122 ? -1.086 7.063 -5.578 1.00 95.81 122 LEU A N 1
ATOM 928 C CA . LEU A 1 122 ? 0.283 6.596 -5.442 1.00 95.81 122 LEU A CA 1
ATOM 929 C C . LEU A 1 122 ? 1.209 7.488 -6.275 1.00 95.81 122 LEU A C 1
ATOM 931 O O . LEU A 1 122 ? 0.976 7.746 -7.459 1.00 95.81 122 LEU A O 1
ATOM 935 N N . VAL A 1 123 ? 2.283 7.962 -5.650 1.00 94.19 123 VAL A N 1
ATOM 936 C CA . VAL A 1 123 ? 3.290 8.819 -6.280 1.00 94.19 123 VAL A CA 1
ATOM 937 C C . VAL A 1 123 ? 4.594 8.047 -6.393 1.00 94.19 123 VAL A C 1
ATOM 939 O O . VAL A 1 123 ? 5.041 7.454 -5.412 1.00 94.19 123 VAL A O 1
ATOM 942 N N . GLU A 1 124 ? 5.199 8.051 -7.581 1.00 94.06 124 GLU A N 1
ATOM 943 C CA . GLU A 1 124 ? 6.493 7.404 -7.804 1.00 94.06 124 GLU A CA 1
ATOM 944 C C . GLU A 1 124 ? 7.564 8.074 -6.936 1.00 94.06 124 GLU A C 1
ATOM 946 O O . GLU A 1 124 ? 7.687 9.303 -6.921 1.00 94.06 124 GLU A O 1
ATOM 951 N N . ILE A 1 125 ? 8.325 7.269 -6.195 1.00 94.81 125 ILE A N 1
ATOM 952 C CA . ILE A 1 125 ? 9.403 7.762 -5.336 1.00 94.81 125 ILE A CA 1
ATOM 953 C C . ILE A 1 125 ? 10.757 7.673 -6.058 1.00 94.81 125 ILE A C 1
ATOM 955 O O . ILE A 1 125 ? 10.964 6.773 -6.874 1.00 94.81 125 ILE A O 1
ATOM 959 N N . PRO A 1 126 ? 11.714 8.572 -5.759 1.00 94.31 126 PRO A N 1
ATOM 960 C CA . PRO A 1 126 ? 13.048 8.521 -6.352 1.00 94.31 126 PRO A CA 1
ATOM 961 C C . PRO A 1 126 ? 13.772 7.200 -6.069 1.00 94.31 126 PRO A C 1
ATOM 963 O O . PRO A 1 126 ? 13.633 6.631 -4.986 1.00 94.31 126 PRO A O 1
ATOM 966 N N . ALA A 1 127 ? 14.627 6.766 -7.000 1.00 92.50 127 ALA A N 1
ATOM 967 C CA . ALA A 1 127 ? 15.367 5.503 -6.907 1.00 92.50 127 ALA A CA 1
ATOM 968 C C . ALA A 1 127 ? 16.186 5.356 -5.610 1.00 92.50 127 ALA A C 1
ATOM 970 O O . ALA A 1 127 ? 16.264 4.268 -5.048 1.00 92.50 127 ALA A O 1
ATOM 971 N N . GLU A 1 128 ? 16.757 6.448 -5.097 1.00 94.38 128 GLU A N 1
ATOM 972 C CA . GLU A 1 128 ? 17.473 6.458 -3.816 1.00 94.38 128 GLU A CA 1
ATOM 973 C C . GLU A 1 128 ? 16.550 6.092 -2.642 1.00 94.38 128 GLU A C 1
ATOM 975 O O . GLU A 1 128 ? 16.877 5.227 -1.827 1.00 94.38 128 GLU A O 1
ATOM 980 N N . GLN A 1 129 ? 15.361 6.698 -2.586 1.00 94.12 129 GLN A N 1
ATOM 981 C CA . GLN A 1 129 ? 14.370 6.413 -1.547 1.00 94.12 129 GLN A CA 1
ATOM 982 C C . GLN A 1 129 ? 13.808 4.998 -1.693 1.00 94.12 129 GLN A C 1
ATOM 984 O O . GLN A 1 129 ? 13.634 4.304 -0.691 1.00 94.12 129 GLN A O 1
ATOM 989 N N . ALA A 1 130 ? 13.578 4.557 -2.932 1.00 93.88 130 ALA A N 1
ATOM 990 C CA . ALA A 1 130 ? 13.155 3.200 -3.252 1.00 93.88 130 ALA A CA 1
ATOM 991 C C . ALA A 1 130 ? 14.175 2.157 -2.771 1.00 93.88 130 ALA A C 1
ATOM 993 O O . ALA A 1 130 ? 13.810 1.222 -2.063 1.00 93.88 130 ALA A O 1
ATOM 994 N N . AL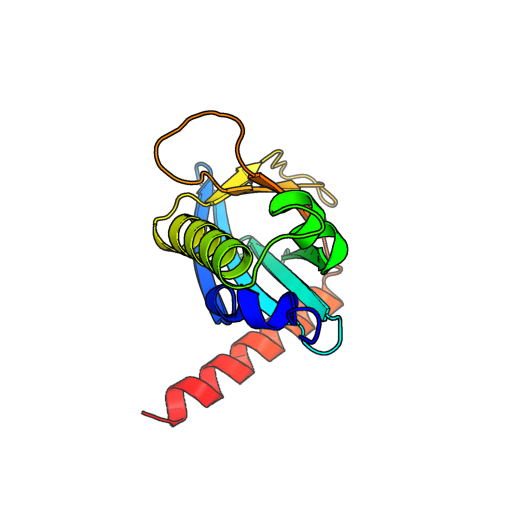A A 1 131 ? 15.462 2.346 -3.080 1.00 93.06 131 ALA A N 1
ATOM 995 C CA . ALA A 1 131 ? 16.534 1.454 -2.647 1.00 93.06 131 ALA A CA 1
ATOM 996 C C . ALA A 1 131 ? 16.664 1.418 -1.115 1.00 93.06 131 ALA A C 1
ATOM 998 O O . ALA A 1 131 ? 16.752 0.340 -0.525 1.00 93.06 131 ALA A O 1
ATOM 999 N N . ALA A 1 132 ? 16.610 2.581 -0.456 1.00 93.75 132 ALA A N 1
ATOM 1000 C CA . ALA A 1 132 ? 16.640 2.667 1.002 1.00 93.75 132 ALA A CA 1
ATOM 1001 C C . ALA A 1 132 ? 15.419 1.996 1.655 1.00 93.75 132 ALA A C 1
ATOM 1003 O O . ALA A 1 132 ? 15.535 1.376 2.713 1.00 93.75 132 ALA A O 1
ATOM 1004 N N . HIS A 1 133 ? 14.234 2.112 1.050 1.00 92.69 133 HIS A N 1
ATOM 1005 C CA . HIS A 1 133 ? 13.032 1.436 1.530 1.00 92.69 133 HIS A CA 1
ATOM 1006 C C . HIS A 1 133 ? 13.125 -0.083 1.335 1.00 92.69 133 HIS A C 1
ATOM 1008 O O . HIS A 1 133 ? 12.958 -0.820 2.303 1.00 92.69 133 HIS A O 1
ATOM 1014 N N . ALA A 1 134 ? 13.500 -0.554 0.143 1.00 91.44 134 ALA A N 1
ATOM 1015 C CA . ALA A 1 134 ? 13.684 -1.976 -0.139 1.00 91.44 134 ALA A CA 1
ATOM 1016 C C . ALA A 1 134 ? 14.710 -2.629 0.806 1.00 91.44 134 ALA A C 1
ATOM 1018 O O . ALA A 1 134 ? 14.464 -3.713 1.330 1.00 91.44 134 ALA A O 1
ATOM 1019 N N . ALA A 1 135 ? 15.828 -1.951 1.088 1.00 90.81 135 ALA A N 1
ATOM 1020 C CA . ALA A 1 135 ? 16.828 -2.429 2.041 1.00 90.81 135 ALA A CA 1
ATOM 1021 C C . ALA A 1 135 ? 16.280 -2.525 3.475 1.00 90.81 135 ALA A C 1
ATOM 1023 O O . ALA A 1 135 ? 16.585 -3.482 4.187 1.00 90.81 135 ALA A O 1
ATOM 1024 N N . ARG A 1 136 ? 15.452 -1.561 3.905 1.00 89.19 136 ARG A N 1
ATOM 1025 C CA . ARG A 1 136 ? 14.788 -1.605 5.218 1.00 89.19 136 ARG A CA 1
ATOM 1026 C C . ARG A 1 136 ? 13.802 -2.763 5.314 1.00 89.19 136 ARG A C 1
ATOM 1028 O O . ARG A 1 136 ? 13.877 -3.502 6.288 1.00 89.19 136 ARG A O 1
ATOM 1035 N N . VAL A 1 137 ? 12.958 -2.954 4.299 1.00 87.81 137 VAL A N 1
ATOM 1036 C CA . VAL A 1 137 ? 12.007 -4.078 4.226 1.00 87.81 137 VAL A CA 1
ATOM 1037 C C . VAL A 1 137 ? 12.749 -5.414 4.249 1.00 87.81 137 VAL A C 1
ATOM 1039 O O . VAL A 1 137 ? 12.423 -6.306 5.022 1.00 87.81 137 VAL A O 1
ATOM 1042 N N . PHE A 1 138 ? 13.811 -5.555 3.456 1.00 84.81 138 PHE A N 1
ATOM 1043 C CA . PHE A 1 138 ? 14.613 -6.777 3.455 1.00 84.81 138 PHE A CA 1
ATOM 1044 C C . PHE A 1 138 ? 15.237 -7.061 4.833 1.00 84.81 138 PHE A C 1
ATOM 1046 O O . PHE A 1 138 ? 15.246 -8.199 5.305 1.00 84.81 138 PHE A O 1
ATOM 1053 N N . CYS A 1 139 ? 15.725 -6.022 5.514 1.00 82.19 139 CYS A N 1
ATOM 1054 C CA . CYS A 1 139 ? 16.252 -6.148 6.868 1.00 82.19 139 CYS A CA 1
ATOM 1055 C C . CYS A 1 139 ? 15.169 -6.465 7.911 1.00 82.19 139 CYS A C 1
ATOM 1057 O O . CYS A 1 139 ? 15.472 -7.196 8.852 1.00 82.19 139 CYS A O 1
ATOM 1059 N N . SER A 1 140 ? 13.941 -5.951 7.774 1.00 76.44 140 SER A N 1
ATOM 1060 C CA . SER A 1 140 ? 12.854 -6.221 8.725 1.00 76.44 140 SER A CA 1
ATOM 1061 C C . SER A 1 140 ? 12.335 -7.654 8.612 1.00 76.44 140 SER A C 1
ATOM 1063 O O . SER A 1 140 ? 12.159 -8.307 9.639 1.00 76.44 140 SER A O 1
ATOM 1065 N N . VAL A 1 141 ? 12.226 -8.194 7.391 1.00 68.25 141 VAL A N 1
ATOM 1066 C CA . VAL A 1 141 ? 11.860 -9.605 7.151 1.00 68.25 141 VAL A CA 1
ATOM 1067 C C . VAL A 1 141 ? 12.832 -10.563 7.853 1.00 68.25 141 VAL A C 1
ATOM 1069 O O . VAL A 1 141 ? 12.415 -11.574 8.417 1.00 68.25 141 VAL A O 1
ATOM 1072 N N . ARG A 1 142 ? 14.130 -10.230 7.898 1.00 51.34 142 ARG A N 1
ATOM 1073 C CA . ARG A 1 142 ? 15.133 -11.024 8.629 1.00 51.34 142 ARG A CA 1
ATOM 1074 C C . ARG A 1 142 ? 14.852 -11.084 10.134 1.00 51.34 142 ARG A C 1
ATOM 1076 O O . ARG A 1 142 ? 15.111 -12.112 10.749 1.00 51.34 142 ARG A O 1
ATOM 1083 N N . THR A 1 143 ? 14.355 -10.004 10.729 1.00 53.00 143 THR A N 1
ATOM 1084 C CA . THR A 1 143 ? 14.078 -9.944 12.172 1.00 53.00 143 THR A CA 1
ATOM 1085 C C . THR A 1 143 ? 12.847 -10.774 12.539 1.00 53.00 143 THR A C 1
ATOM 1087 O O . THR A 1 143 ? 12.858 -11.430 13.574 1.00 53.00 143 THR A O 1
ATOM 1090 N N . ALA A 1 144 ? 11.837 -10.820 11.664 1.00 51.78 144 ALA A N 1
ATOM 1091 C CA . ALA A 1 144 ? 10.666 -11.680 11.837 1.00 51.78 144 ALA A CA 1
ATOM 1092 C C . ALA A 1 144 ? 11.001 -13.176 11.659 1.00 51.78 144 ALA A C 1
ATOM 1094 O O . ALA A 1 144 ? 10.523 -14.014 12.416 1.00 51.78 144 ALA A O 1
ATOM 1095 N N . ALA A 1 145 ? 11.873 -13.521 10.702 1.00 46.75 145 ALA A N 1
ATOM 1096 C CA . ALA A 1 145 ? 12.235 -14.912 10.414 1.00 46.75 145 ALA A CA 1
ATOM 1097 C C . ALA A 1 145 ? 13.182 -15.564 11.445 1.00 46.75 145 ALA A C 1
ATOM 1099 O O . ALA A 1 145 ? 13.229 -16.786 11.523 1.00 46.75 145 ALA A O 1
ATOM 1100 N N . LEU A 1 146 ? 13.940 -14.783 12.229 1.00 46.03 146 LEU A N 1
ATOM 1101 C CA . LEU A 1 146 ? 14.835 -15.304 13.279 1.00 46.03 146 LEU A CA 1
ATOM 1102 C C . LEU A 1 146 ? 14.130 -15.570 14.624 1.00 46.03 146 LEU A C 1
ATOM 1104 O O . LEU A 1 146 ? 14.777 -16.030 15.562 1.00 46.03 146 LEU A O 1
ATOM 1108 N N . ALA A 1 147 ? 12.840 -15.240 14.730 1.00 46.97 147 ALA A N 1
ATOM 1109 C CA . ALA A 1 147 ? 12.024 -15.422 15.931 1.00 46.97 147 ALA A CA 1
ATOM 1110 C C . ALA A 1 147 ? 11.160 -16.705 15.907 1.00 46.97 147 ALA A C 1
ATOM 1112 O O . ALA A 1 147 ? 10.353 -16.903 16.817 1.00 46.97 147 ALA A O 1
ATOM 1113 N N . LEU A 1 148 ? 11.328 -17.556 14.886 1.00 45.06 148 LEU A N 1
ATOM 1114 C CA . LEU A 1 148 ? 10.728 -18.892 14.746 1.00 45.06 148 LEU A CA 1
ATOM 1115 C C . LEU A 1 148 ? 11.768 -19.981 15.038 1.00 45.06 148 LEU A C 1
ATOM 1117 O O . LEU A 1 148 ? 11.371 -21.017 15.614 1.00 45.06 148 LEU A O 1
#

Secondary structure (DSSP, 8-state):
-PPP-TTGGGGGGTT-EEEEEETTEEEEEEEEEETTTTEEEEEEEETTT--EEEEEEEHHHHHHHH-TT--HHHHHHHHHHHHHHHHTT-EEEET--SSTT--EEEEE--TT--S--EEEEEEEPPHHHHHHHHHHHHHHHHHHHTT-

pLDDT: mean 87.55, std 12.82, range [45.06, 97.25]

Sequence (148 aa):
MAAPDVISCFSALDELIQIIYEGVERFVLLSAIDDAARAWVVHVALHGTGRWWRGAWSEHDLLRLAGPHASEQVLEGWADKIADAIVQGGAGIGDWAPDTGARIHLQLTLGHAPDKPLRLALVEIPAEQAAAHAARVFCSVRTAALAL

Foldseek 3Di:
DDQDLLLVLLQLQAQDWAWADDPPWIKIKGWHRDPVQQWTKIKIDTPPPLKIWIFIDHSVNLCVVQPVRHDSVSSNVVSVQQSCQRVVNQWHKAQDDPDPFGWIWIFGDRPPDPPGTDTIIITIDDSVVSVVVVVVVVVVVVVVVVVD

Radius of gyration: 15.74 Å; chains: 1; bounding box: 38×32×45 Å